Protein AF-A0A0G2EY72-F1 (afdb_monomer)

Structure (mmCIF, N/CA/C/O backbone):
data_AF-A0A0G2EY72-F1
#
_entry.id   AF-A0A0G2EY72-F1
#
loop_
_atom_site.group_PDB
_atom_site.id
_atom_site.type_symbol
_atom_site.label_atom_id
_atom_site.label_alt_id
_atom_site.label_comp_id
_atom_site.label_asym_id
_atom_site.label_entity_id
_atom_site.label_seq_id
_atom_site.pdbx_PDB_ins_code
_atom_site.Cartn_x
_atom_site.Cartn_y
_atom_site.Cartn_z
_atom_site.occupancy
_atom_site.B_iso_or_equiv
_atom_site.auth_seq_id
_atom_site.auth_comp_id
_atom_site.auth_asym_id
_atom_site.auth_atom_id
_atom_site.pdbx_PDB_model_num
ATOM 1 N N . MET A 1 1 ? 15.814 -4.184 -12.425 1.00 81.31 1 MET A N 1
ATOM 2 C CA . MET A 1 1 ? 16.917 -3.469 -13.112 1.00 81.31 1 MET A CA 1
ATOM 3 C C . MET A 1 1 ? 18.167 -4.325 -13.339 1.00 81.31 1 MET A C 1
ATOM 5 O O . MET A 1 1 ? 18.576 -4.456 -14.478 1.00 81.31 1 MET A O 1
ATOM 9 N N . PHE A 1 2 ? 18.786 -4.946 -12.325 1.00 88.25 2 PHE A N 1
ATOM 10 C CA . PHE A 1 2 ? 20.023 -5.729 -12.544 1.00 88.25 2 PHE A CA 1
ATOM 11 C C . PHE A 1 2 ? 19.869 -6.876 -13.563 1.00 88.25 2 PHE A C 1
ATOM 13 O O . PHE A 1 2 ? 20.738 -7.086 -14.402 1.00 88.25 2 PHE A O 1
ATOM 20 N N . ALA A 1 3 ? 18.739 -7.586 -13.531 1.00 87.56 3 ALA A N 1
ATOM 21 C CA . ALA A 1 3 ? 18.471 -8.685 -14.456 1.00 87.56 3 ALA A CA 1
ATOM 22 C C . ALA A 1 3 ? 18.381 -8.236 -15.927 1.00 87.56 3 ALA A C 1
ATOM 24 O O . ALA A 1 3 ? 18.939 -8.912 -16.786 1.00 87.56 3 ALA A O 1
ATOM 25 N N . SER A 1 4 ? 17.744 -7.092 -16.218 1.00 90.38 4 SER A N 1
ATOM 26 C CA . SER A 1 4 ? 17.651 -6.567 -17.587 1.00 90.38 4 SER A CA 1
ATOM 27 C C . SER A 1 4 ? 19.021 -6.139 -18.106 1.00 90.38 4 SER A C 1
ATOM 29 O O . SER A 1 4 ? 19.398 -6.526 -19.205 1.00 90.38 4 SER A O 1
ATOM 31 N N . LEU A 1 5 ? 19.816 -5.442 -17.287 1.00 89.62 5 LEU A N 1
ATOM 32 C CA . LEU A 1 5 ? 21.199 -5.095 -17.632 1.00 89.62 5 LEU A CA 1
ATOM 33 C C . LEU A 1 5 ? 22.051 -6.344 -17.887 1.00 89.62 5 LEU A C 1
ATOM 35 O O . LEU A 1 5 ? 22.758 -6.415 -18.886 1.00 89.62 5 LEU A O 1
ATOM 39 N N . SER A 1 6 ? 21.940 -7.356 -17.023 1.00 88.25 6 SER A N 1
ATOM 40 C CA . SER A 1 6 ? 22.655 -8.620 -17.206 1.00 88.25 6 SER A CA 1
ATOM 41 C C . SER A 1 6 ? 22.240 -9.338 -18.491 1.00 88.25 6 SER A C 1
ATOM 43 O O . SER A 1 6 ? 23.100 -9.919 -19.146 1.00 88.25 6 SER A O 1
ATOM 45 N N . TYR A 1 7 ? 20.955 -9.317 -18.851 1.00 89.81 7 TYR A N 1
ATOM 46 C CA . TYR A 1 7 ? 20.469 -9.931 -20.085 1.00 89.81 7 TYR A CA 1
ATOM 47 C C . TYR A 1 7 ? 21.020 -9.211 -21.322 1.00 89.81 7 TYR A C 1
ATOM 49 O O . TYR A 1 7 ? 21.558 -9.860 -22.216 1.00 89.81 7 TYR A O 1
ATOM 57 N N . LEU A 1 8 ? 20.984 -7.875 -21.340 1.00 89.00 8 LEU A N 1
ATOM 58 C CA . LEU A 1 8 ? 21.517 -7.075 -22.448 1.00 89.00 8 LEU A CA 1
ATOM 59 C C . LEU A 1 8 ? 23.013 -7.318 -22.671 1.00 89.00 8 LEU A C 1
ATOM 61 O O . LEU A 1 8 ? 23.433 -7.510 -23.808 1.00 89.00 8 LEU A O 1
ATOM 65 N N . THR A 1 9 ? 23.802 -7.366 -21.597 1.00 87.69 9 THR A N 1
ATOM 66 C CA . THR A 1 9 ? 25.249 -7.603 -21.683 1.00 87.69 9 THR A CA 1
ATOM 67 C C . THR A 1 9 ? 25.582 -9.015 -22.168 1.00 87.69 9 THR A C 1
ATOM 69 O O . THR A 1 9 ? 26.532 -9.201 -22.921 1.00 87.69 9 THR A O 1
ATOM 72 N N . SER A 1 10 ? 24.817 -10.029 -21.754 1.00 86.31 10 SER A N 1
ATOM 73 C CA . SER A 1 10 ? 25.112 -11.423 -22.112 1.00 86.31 10 SER A CA 1
ATOM 74 C C . SER A 1 10 ? 24.573 -11.843 -23.484 1.00 86.31 10 SER A C 1
ATOM 76 O O . SER A 1 10 ? 25.146 -12.755 -24.081 1.00 86.31 10 SER A O 1
ATOM 78 N N . HIS A 1 11 ? 23.513 -11.194 -23.982 1.00 85.56 11 HIS A N 1
ATOM 79 C CA . HIS A 1 11 ? 22.780 -11.625 -25.182 1.00 85.56 11 HIS A CA 1
ATOM 80 C C . HIS A 1 11 ? 22.850 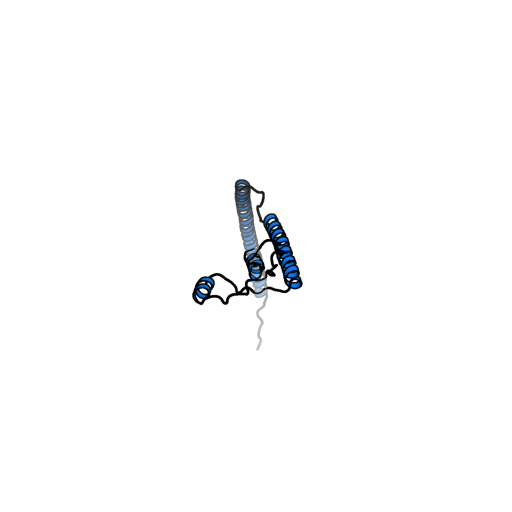-10.651 -26.370 1.00 85.56 11 HIS A C 1
ATOM 82 O O . HIS A 1 11 ? 22.246 -10.935 -27.406 1.00 85.56 11 HIS A O 1
ATOM 88 N N . HIS A 1 12 ? 23.588 -9.533 -26.277 1.00 80.44 12 HIS A N 1
ATOM 89 C CA . HIS A 1 12 ? 23.686 -8.594 -27.399 1.00 80.44 12 HIS A CA 1
ATOM 90 C C . HIS A 1 12 ? 24.275 -9.253 -28.658 1.00 80.44 12 HIS A C 1
ATOM 92 O O . HIS A 1 12 ? 25.232 -10.036 -28.601 1.00 80.44 12 HIS A O 1
ATOM 98 N N . THR A 1 13 ? 23.734 -8.905 -29.819 1.00 75.94 13 THR A N 1
ATOM 99 C CA . THR A 1 13 ? 24.305 -9.300 -31.108 1.00 75.94 13 THR A CA 1
ATOM 100 C C . THR A 1 13 ? 25.581 -8.506 -31.372 1.00 75.94 13 THR A C 1
ATOM 102 O O . THR A 1 13 ? 25.563 -7.277 -31.302 1.00 75.94 13 THR A O 1
ATOM 105 N N . TYR A 1 14 ? 26.678 -9.188 -31.702 1.00 70.88 14 TYR A N 1
ATOM 106 C CA . TYR A 1 14 ? 27.909 -8.533 -32.140 1.00 70.88 14 TYR A CA 1
ATOM 107 C C . TYR A 1 14 ? 27.664 -7.812 -33.472 1.00 70.88 14 TYR A C 1
ATOM 109 O O . TYR A 1 14 ? 27.405 -8.457 -34.489 1.00 70.88 14 TYR A O 1
ATOM 117 N N . LEU A 1 15 ? 27.729 -6.480 -33.462 1.00 69.19 15 LEU A N 1
ATOM 118 C CA . LEU A 1 15 ? 27.730 -5.673 -34.678 1.00 69.19 15 LEU A CA 1
ATOM 119 C C . LEU A 1 15 ? 29.192 -5.330 -34.996 1.00 69.19 15 LEU A C 1
ATOM 121 O O . LEU A 1 15 ? 29.800 -4.579 -34.227 1.00 69.19 15 LEU A O 1
ATOM 125 N N . PRO A 1 16 ? 29.791 -5.880 -36.068 1.00 69.25 16 PRO A N 1
ATOM 126 C CA . PRO A 1 16 ? 31.133 -5.472 -36.453 1.00 69.25 16 PRO A CA 1
ATOM 127 C C . PRO A 1 16 ? 31.124 -3.976 -36.806 1.00 69.25 16 PRO A C 1
ATOM 129 O O . PRO A 1 16 ? 30.149 -3.496 -37.397 1.00 69.25 16 PRO A O 1
ATOM 132 N N . PRO A 1 17 ? 32.181 -3.224 -36.453 1.00 72.75 17 PRO A N 1
ATOM 133 C CA . PRO A 1 17 ? 32.299 -1.837 -36.879 1.00 72.75 17 PRO A CA 1
ATOM 134 C C . PRO A 1 17 ? 32.275 -1.769 -38.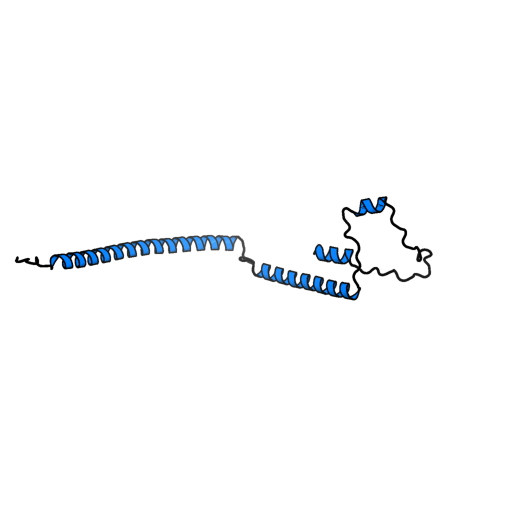411 1.00 72.75 17 PRO A C 1
ATOM 136 O O . PRO A 1 17 ? 32.773 -2.670 -39.090 1.00 72.75 17 PRO A O 1
ATOM 139 N N . ALA A 1 18 ? 31.682 -0.705 -38.959 1.00 73.00 18 ALA A N 1
ATOM 140 C CA . ALA A 1 18 ? 31.737 -0.463 -40.395 1.00 73.00 18 ALA A CA 1
ATOM 141 C C . ALA A 1 18 ? 33.213 -0.430 -40.836 1.00 73.00 18 ALA A C 1
ATOM 143 O O . ALA A 1 18 ? 34.013 0.223 -40.160 1.00 73.00 18 ALA A O 1
ATOM 144 N N . PRO A 1 19 ? 33.592 -1.128 -41.922 1.00 66.44 19 PRO A N 1
ATOM 145 C CA . PRO A 1 19 ? 34.976 -1.148 -42.367 1.00 66.44 19 PRO A CA 1
ATOM 146 C C . PRO A 1 19 ? 35.404 0.275 -42.726 1.00 66.44 19 PRO A C 1
ATOM 148 O O . PRO A 1 19 ? 34.861 0.890 -43.643 1.00 66.44 19 PRO A O 1
ATOM 151 N N . LEU A 1 20 ? 36.361 0.806 -41.968 1.00 65.12 20 LEU A N 1
ATOM 152 C CA . LEU A 1 20 ? 37.039 2.049 -42.298 1.00 65.12 20 LEU A CA 1
ATOM 153 C C . LEU A 1 20 ? 38.151 1.723 -43.299 1.00 65.12 20 LEU A C 1
ATOM 155 O O . LEU A 1 20 ? 38.954 0.820 -43.076 1.00 65.12 20 LEU A O 1
ATOM 159 N N . GLU A 1 21 ? 38.201 2.463 -44.406 1.00 65.50 21 GLU A N 1
ATOM 160 C CA . GLU A 1 21 ? 39.109 2.218 -45.540 1.00 65.50 21 GLU A CA 1
ATOM 161 C C . GLU A 1 21 ? 40.608 2.367 -45.187 1.00 65.50 21 GLU A C 1
ATOM 163 O O . GLU A 1 21 ? 41.474 2.002 -45.977 1.00 65.50 21 GLU A O 1
ATOM 168 N N . SER A 1 22 ? 40.933 2.853 -43.983 1.00 64.31 22 SER A N 1
ATOM 169 C CA . SER A 1 22 ? 42.300 3.118 -43.521 1.00 64.31 22 SER A CA 1
ATOM 170 C C . SER A 1 22 ? 42.866 2.133 -42.490 1.00 64.31 22 SER A C 1
ATOM 172 O O . SER A 1 22 ? 44.018 2.314 -42.095 1.00 64.31 22 SER A O 1
ATOM 174 N N . ASP A 1 23 ? 42.124 1.112 -42.047 1.00 61.44 23 ASP A N 1
ATOM 175 C CA . ASP A 1 23 ? 42.551 0.301 -40.896 1.00 61.44 23 ASP A CA 1
ATOM 176 C C . ASP A 1 23 ? 43.159 -1.063 -41.301 1.00 61.44 23 ASP A C 1
ATOM 178 O O . ASP A 1 23 ? 42.434 -1.980 -41.700 1.00 61.44 23 ASP A O 1
ATOM 182 N N . PRO A 1 24 ? 44.486 -1.273 -41.143 1.00 57.62 24 PRO A N 1
ATOM 183 C CA . PRO A 1 24 ? 45.167 -2.515 -41.534 1.00 57.62 24 PRO A CA 1
ATOM 184 C C . PRO A 1 24 ? 44.875 -3.724 -40.621 1.00 57.62 24 PRO A C 1
ATOM 186 O O . PRO A 1 24 ? 45.399 -4.809 -40.864 1.00 57.62 24 PRO A O 1
ATOM 189 N N . PHE A 1 25 ? 44.045 -3.569 -39.583 1.00 55.81 25 PHE A N 1
ATOM 190 C CA . PHE A 1 25 ? 43.761 -4.604 -38.576 1.00 55.81 25 PHE A CA 1
ATOM 191 C C . PHE A 1 25 ? 42.367 -5.245 -38.689 1.00 55.81 25 PHE A C 1
ATOM 193 O O . PHE A 1 25 ? 42.011 -6.080 -37.857 1.00 55.81 25 PHE A O 1
ATOM 200 N N . SER A 1 26 ? 41.579 -4.918 -39.720 1.00 52.47 26 SER A N 1
ATOM 201 C CA . SER A 1 26 ? 40.181 -5.375 -39.822 1.00 52.47 26 SER A C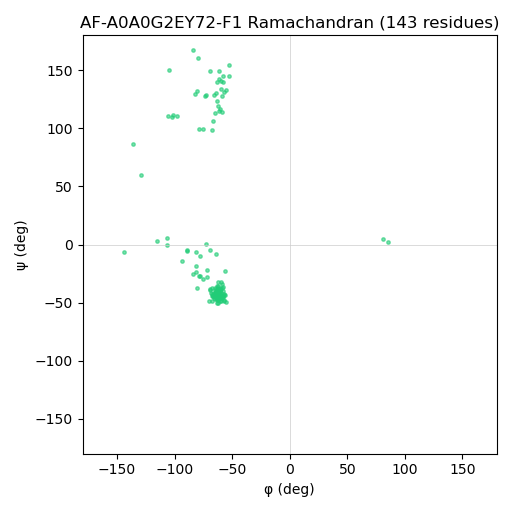A 1
ATOM 202 C C . SER A 1 26 ? 39.997 -6.888 -40.070 1.00 52.47 26 SER A C 1
ATOM 204 O O . SER A 1 26 ? 38.862 -7.362 -40.057 1.00 52.47 26 SER A O 1
ATOM 206 N N . TYR A 1 27 ? 41.070 -7.667 -40.262 1.00 50.38 27 TYR A N 1
ATOM 207 C CA . TYR A 1 27 ? 41.004 -9.118 -40.501 1.00 50.38 27 TYR A CA 1
ATOM 208 C C . TYR A 1 27 ? 41.936 -9.904 -39.574 1.00 50.38 27 TYR A C 1
ATOM 210 O O . TYR A 1 27 ? 42.826 -10.617 -40.034 1.00 50.38 27 TYR A O 1
ATOM 218 N N . THR A 1 28 ? 41.748 -9.802 -38.259 1.00 47.72 28 THR A N 1
ATOM 219 C CA . THR A 1 28 ? 42.393 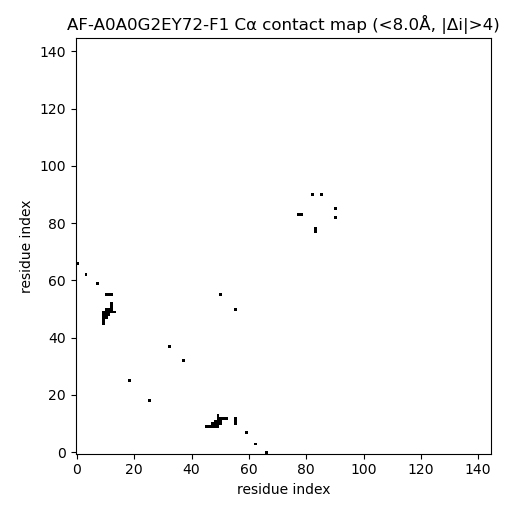-10.750 -37.337 1.00 47.72 28 THR A CA 1
ATOM 220 C C . THR A 1 28 ? 41.356 -11.787 -36.917 1.00 47.72 28 THR A C 1
ATOM 222 O O . THR A 1 28 ? 40.372 -11.458 -36.261 1.00 47.72 28 THR A O 1
ATOM 225 N N . GLN A 1 29 ? 41.545 -13.032 -37.367 1.00 51.88 29 GLN A N 1
ATOM 226 C CA . GLN A 1 29 ? 40.766 -14.198 -36.938 1.00 51.88 29 GLN A CA 1
ATOM 227 C C . GLN A 1 29 ? 40.742 -14.327 -35.404 1.00 51.88 29 GLN A C 1
ATOM 229 O O . GLN A 1 29 ? 41.697 -13.893 -34.754 1.00 51.88 29 GLN A O 1
ATOM 234 N N . PRO A 1 30 ? 39.711 -14.967 -34.819 1.00 45.62 30 PRO A N 1
ATOM 235 C CA . PRO A 1 30 ? 39.671 -15.221 -33.385 1.00 45.62 30 PRO A CA 1
ATOM 236 C C . PRO A 1 30 ? 40.887 -16.059 -32.969 1.00 45.62 30 PRO A C 1
ATOM 238 O O . PRO A 1 30 ? 41.034 -17.214 -33.373 1.00 45.62 30 PRO A O 1
ATOM 241 N N . GLN A 1 31 ? 41.780 -15.469 -32.174 1.00 49.41 31 GLN A N 1
ATOM 242 C CA . GLN A 1 31 ? 42.811 -16.219 -31.466 1.00 49.41 31 GLN A CA 1
ATOM 243 C C . GLN A 1 31 ? 42.128 -16.969 -30.317 1.00 49.41 31 GLN A C 1
ATOM 245 O O . GLN A 1 31 ? 41.369 -16.374 -29.553 1.00 49.41 31 GLN A O 1
ATOM 250 N N . ASN A 1 32 ? 42.354 -18.283 -30.223 1.00 55.62 32 ASN A N 1
ATOM 251 C CA . ASN A 1 32 ? 41.892 -19.073 -29.082 1.00 55.62 32 ASN A CA 1
ATOM 252 C C . ASN A 1 32 ? 42.468 -18.472 -27.788 1.00 55.62 32 ASN A C 1
ATOM 254 O O . ASN A 1 32 ? 43.680 -18.242 -27.744 1.00 55.62 32 ASN A O 1
ATOM 258 N N . PRO A 1 33 ? 41.642 -18.242 -26.751 1.00 51.03 33 PRO A N 1
ATOM 259 C CA . PRO A 1 33 ? 42.104 -17.628 -25.514 1.00 51.03 33 PRO A CA 1
ATOM 260 C C . PRO A 1 33 ? 43.150 -18.515 -24.834 1.00 51.03 33 PRO A C 1
ATOM 262 O O . PRO A 1 33 ? 43.029 -19.746 -24.806 1.00 51.03 33 PRO A O 1
ATOM 265 N N . THR A 1 34 ? 44.193 -17.893 -24.290 1.00 56.12 34 THR A N 1
ATOM 266 C CA . THR A 1 34 ? 45.200 -18.581 -23.481 1.00 56.12 34 THR A CA 1
ATOM 267 C C . THR A 1 34 ? 44.583 -19.032 -22.148 1.00 56.12 34 THR A C 1
ATOM 269 O O . THR A 1 34 ? 43.689 -18.365 -21.624 1.00 56.12 34 THR A O 1
ATOM 272 N N . PRO A 1 35 ? 45.048 -20.149 -21.550 1.00 56.66 35 PRO A N 1
ATOM 273 C CA . PRO A 1 35 ? 44.479 -20.681 -20.304 1.00 56.66 35 PRO A CA 1
ATOM 274 C C . PRO A 1 35 ? 44.460 -19.690 -19.126 1.00 56.66 35 PRO A C 1
ATOM 276 O O . PRO A 1 35 ? 43.654 -19.838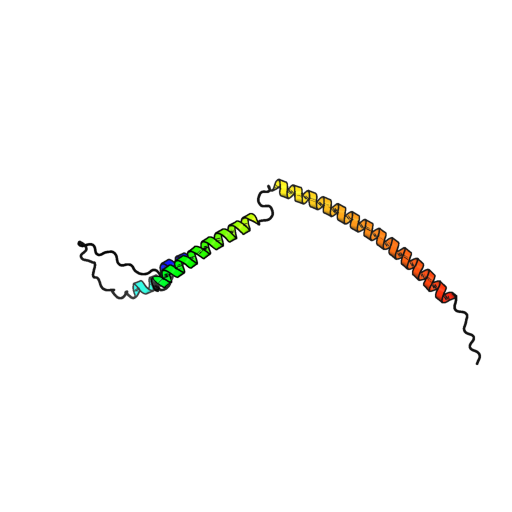 -18.211 1.00 56.66 35 PRO A O 1
ATOM 279 N N . GLU A 1 36 ? 45.321 -18.670 -19.157 1.00 56.19 36 GLU A N 1
ATOM 280 C CA . GLU A 1 36 ? 45.429 -17.632 -18.125 1.00 56.19 36 GLU A CA 1
ATOM 281 C C . GLU A 1 36 ? 44.280 -16.603 -18.176 1.00 56.19 36 GLU A C 1
ATOM 283 O O . GLU A 1 36 ? 43.864 -16.114 -17.127 1.00 56.19 36 GLU A O 1
ATOM 288 N N . GLU A 1 37 ? 43.693 -16.329 -19.349 1.00 54.66 37 GLU A N 1
ATOM 289 C CA . GLU A 1 37 ? 42.531 -15.427 -19.478 1.00 54.66 37 GLU A CA 1
ATOM 290 C C . GLU A 1 37 ? 41.212 -16.102 -19.067 1.00 54.66 37 GLU A C 1
ATOM 292 O O . GLU A 1 37 ? 40.291 -15.441 -18.584 1.00 54.66 37 GLU A O 1
ATOM 297 N N . ILE A 1 38 ? 41.130 -17.431 -19.190 1.00 54.66 38 ILE A N 1
ATOM 298 C CA . ILE A 1 38 ? 39.940 -18.220 -18.832 1.00 54.66 38 ILE A CA 1
ATOM 299 C C . ILE A 1 38 ? 39.734 -18.226 -17.307 1.00 54.66 38 ILE A C 1
ATOM 301 O O . ILE A 1 38 ? 38.609 -18.070 -16.836 1.00 54.66 38 ILE A O 1
ATOM 305 N N . ALA A 1 39 ? 40.820 -18.313 -16.531 1.00 51.53 39 ALA A N 1
ATOM 306 C CA . ALA A 1 39 ? 40.763 -18.366 -15.069 1.00 51.53 39 ALA A CA 1
ATOM 307 C C . ALA A 1 39 ? 40.380 -17.021 -14.413 1.00 51.53 39 ALA A C 1
ATOM 309 O O . ALA A 1 39 ? 39.788 -17.003 -13.334 1.00 51.53 39 ALA A O 1
ATOM 310 N N . ALA A 1 40 ? 40.682 -15.886 -15.054 1.00 49.44 40 ALA A N 1
ATOM 311 C CA . ALA A 1 40 ? 40.328 -14.556 -14.544 1.00 49.44 40 ALA A CA 1
ATOM 312 C C . ALA A 1 40 ? 38.867 -14.157 -14.849 1.00 49.44 40 ALA A C 1
ATOM 314 O O . ALA A 1 40 ? 38.285 -13.339 -14.135 1.00 49.44 40 ALA A O 1
ATOM 315 N N . ALA A 1 41 ? 38.256 -14.748 -15.880 1.00 52.28 41 ALA A N 1
ATOM 316 C CA . ALA A 1 41 ? 36.884 -14.468 -16.315 1.00 52.28 41 ALA A CA 1
ATOM 317 C C . ALA A 1 41 ? 35.800 -15.206 -15.497 1.00 52.28 41 ALA A C 1
ATOM 319 O O . ALA A 1 41 ? 34.630 -14.815 -15.503 1.00 52.28 41 ALA A O 1
ATOM 320 N N . GLU A 1 42 ? 36.176 -16.263 -14.776 1.00 48.84 42 GLU A N 1
ATOM 321 C CA . GLU A 1 42 ? 35.242 -17.258 -14.231 1.00 48.84 42 GLU A CA 1
ATOM 322 C C . GLU A 1 42 ? 34.481 -16.802 -12.966 1.00 48.84 42 GLU A C 1
ATOM 324 O O . GLU A 1 42 ? 33.508 -17.432 -12.561 1.00 48.84 42 GLU A O 1
ATOM 329 N N . THR A 1 43 ? 34.857 -15.670 -12.355 1.00 50.53 43 THR A N 1
ATOM 330 C CA . THR A 1 43 ? 34.187 -15.147 -11.143 1.00 50.53 43 THR A CA 1
ATOM 331 C C . THR A 1 43 ? 33.072 -14.123 -11.427 1.00 50.53 43 THR A C 1
ATOM 333 O O . THR A 1 43 ? 32.248 -13.867 -10.549 1.00 50.53 43 THR A O 1
ATOM 336 N N . THR A 1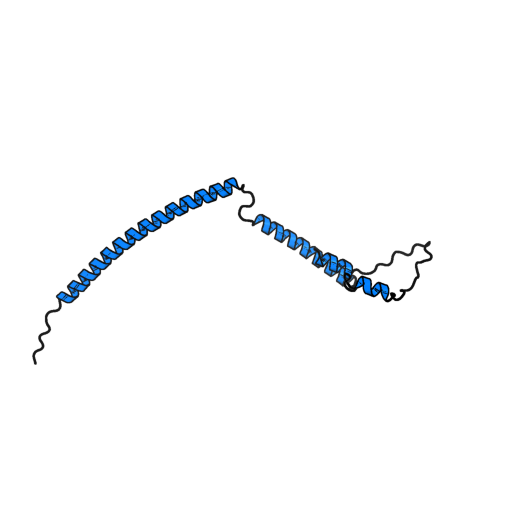 44 ? 32.958 -13.564 -12.640 1.00 56.00 44 THR A N 1
ATOM 337 C CA . THR A 1 44 ? 31.976 -12.486 -12.917 1.00 56.00 44 THR A CA 1
ATOM 338 C C . THR A 1 44 ? 31.314 -12.495 -14.295 1.00 56.00 44 THR A C 1
ATOM 340 O O . THR A 1 44 ? 30.377 -11.720 -14.501 1.00 56.00 44 THR A O 1
ATOM 343 N N . LEU A 1 45 ? 31.713 -13.357 -15.233 1.00 54.72 45 LEU A N 1
ATOM 344 C CA . LEU A 1 45 ? 31.154 -13.343 -16.587 1.00 54.72 45 LEU A CA 1
ATOM 345 C C . LEU A 1 45 ? 30.193 -14.512 -16.806 1.00 54.72 45 LEU A C 1
ATOM 347 O O . LEU A 1 45 ? 30.584 -15.672 -16.901 1.00 54.72 45 LEU A O 1
ATOM 351 N N . ARG A 1 46 ? 28.899 -14.190 -16.924 1.00 59.53 46 ARG A N 1
ATOM 352 C CA . ARG A 1 46 ? 27.945 -15.108 -17.556 1.00 59.53 46 ARG A CA 1
ATOM 353 C C . ARG A 1 46 ? 28.436 -15.401 -18.981 1.00 59.53 46 ARG A C 1
ATOM 355 O O . ARG A 1 46 ? 28.887 -14.466 -19.646 1.00 59.53 46 ARG A O 1
ATOM 362 N N . PRO A 1 47 ? 28.336 -16.651 -19.462 1.00 71.38 47 PRO A N 1
ATOM 363 C CA . PRO A 1 47 ? 28.810 -17.005 -20.793 1.00 71.38 47 PRO A CA 1
ATOM 364 C C . PRO A 1 47 ? 28.090 -16.157 -21.845 1.00 71.38 47 PRO A C 1
ATOM 366 O O . PRO A 1 47 ? 26.859 -16.085 -21.849 1.00 71.38 47 PRO A O 1
ATOM 369 N N . TYR A 1 48 ? 28.864 -15.505 -22.715 1.00 75.31 48 TYR A N 1
ATOM 370 C CA . TYR A 1 48 ? 28.339 -14.730 -23.834 1.00 75.31 48 TYR A CA 1
ATOM 371 C C . TYR A 1 48 ? 27.547 -15.657 -24.762 1.00 75.31 48 TYR A C 1
ATOM 373 O O . TYR A 1 48 ? 28.096 -16.613 -25.314 1.00 75.31 48 TYR A O 1
ATOM 381 N N . ARG A 1 49 ? 26.244 -15.402 -24.897 1.00 79.69 49 ARG A N 1
ATOM 382 C CA . ARG A 1 49 ? 25.329 -16.226 -25.688 1.00 79.69 49 ARG A CA 1
ATOM 383 C C . ARG A 1 49 ? 24.428 -15.303 -26.505 1.00 79.69 49 ARG A C 1
ATOM 385 O O . ARG A 1 49 ? 23.354 -14.951 -26.030 1.00 79.69 49 ARG A O 1
ATOM 392 N N . PRO A 1 50 ? 24.858 -14.881 -27.704 1.00 82.81 50 PRO A N 1
ATOM 393 C CA . PRO A 1 50 ? 24.059 -13.983 -28.522 1.00 82.81 50 PRO A CA 1
ATOM 394 C C . PRO A 1 50 ? 22.758 -14.669 -28.943 1.00 82.81 50 PRO A C 1
ATOM 396 O O . PRO A 1 50 ? 22.771 -15.795 -29.447 1.00 82.81 50 PRO A O 1
ATOM 399 N N . ASP A 1 51 ? 21.644 -13.971 -28.745 1.00 85.69 51 ASP A N 1
ATOM 400 C CA . ASP A 1 51 ? 20.351 -14.381 -29.284 1.00 85.69 51 ASP A CA 1
ATOM 401 C C . ASP A 1 51 ? 20.215 -13.898 -30.738 1.00 85.69 51 ASP A C 1
ATOM 403 O O . ASP A 1 51 ? 20.999 -13.078 -31.226 1.00 85.69 51 ASP A O 1
ATOM 407 N N . SER A 1 52 ? 19.210 -14.403 -31.460 1.00 89.38 52 SER A N 1
ATOM 408 C CA . SER A 1 52 ? 18.884 -13.854 -32.781 1.00 89.38 52 SER A CA 1
ATOM 409 C C . SER A 1 52 ? 18.467 -12.376 -32.651 1.00 89.38 52 SER A C 1
ATOM 411 O O . SER A 1 52 ? 17.882 -12.006 -31.628 1.00 89.38 52 SER A O 1
ATOM 413 N N . PRO A 1 53 ? 18.716 -11.519 -33.659 1.00 87.88 53 PRO A N 1
ATOM 414 C CA . PRO A 1 53 ? 18.375 -10.096 -33.574 1.00 87.88 53 PRO A CA 1
ATOM 415 C C . PRO A 1 53 ? 16.876 -9.858 -33.339 1.00 87.88 53 PRO A C 1
ATOM 417 O O . PRO A 1 53 ? 16.507 -8.936 -32.617 1.00 87.88 53 PRO A O 1
ATOM 420 N N . GLU A 1 54 ? 16.016 -10.713 -33.896 1.00 90.00 54 GLU A N 1
ATOM 421 C CA . GLU A 1 54 ? 14.565 -10.657 -33.694 1.00 90.00 54 GLU A CA 1
ATOM 422 C C . GLU A 1 54 ? 14.184 -10.995 -32.247 1.00 90.00 54 GLU A C 1
ATOM 424 O O . GLU A 1 54 ? 13.457 -10.242 -31.600 1.00 90.00 54 GLU A O 1
ATOM 429 N N . THR A 1 55 ? 14.727 -12.091 -31.708 1.00 90.19 55 THR A N 1
ATOM 430 C CA . THR A 1 55 ? 14.480 -12.507 -30.320 1.00 90.19 55 THR A CA 1
ATOM 431 C C . THR A 1 55 ? 15.001 -11.469 -29.333 1.00 90.19 55 THR A C 1
ATOM 433 O O . THR A 1 55 ? 14.304 -11.118 -28.388 1.00 90.19 55 THR A O 1
ATOM 436 N N . PHE A 1 56 ? 16.198 -10.932 -29.570 1.00 91.12 56 PHE A N 1
ATOM 437 C CA . PHE A 1 56 ? 16.796 -9.924 -28.705 1.00 91.12 56 PHE A CA 1
ATOM 438 C C . PHE A 1 56 ? 15.971 -8.631 -28.683 1.00 91.12 56 PHE A C 1
ATOM 440 O O . PHE A 1 56 ? 15.722 -8.087 -27.608 1.00 91.12 56 PHE A O 1
ATOM 447 N N . ALA A 1 57 ? 15.490 -8.166 -29.841 1.00 91.25 57 ALA A N 1
ATOM 448 C CA . ALA A 1 57 ? 14.616 -6.996 -29.928 1.00 91.25 57 ALA A CA 1
ATOM 449 C C . ALA A 1 57 ? 13.261 -7.222 -29.230 1.00 91.25 57 ALA A C 1
ATOM 451 O O . ALA A 1 57 ? 12.779 -6.335 -28.524 1.00 91.25 57 ALA A O 1
ATOM 452 N N . ALA A 1 58 ? 12.667 -8.412 -29.371 1.00 94.12 58 ALA A N 1
ATOM 453 C CA . ALA A 1 58 ? 11.433 -8.771 -28.672 1.00 94.12 58 ALA A CA 1
ATOM 454 C C . ALA A 1 58 ? 11.626 -8.782 -27.144 1.00 94.12 58 ALA A C 1
ATOM 456 O O . ALA A 1 58 ? 10.862 -8.139 -26.423 1.00 94.12 58 ALA A O 1
ATOM 457 N N . SER A 1 59 ? 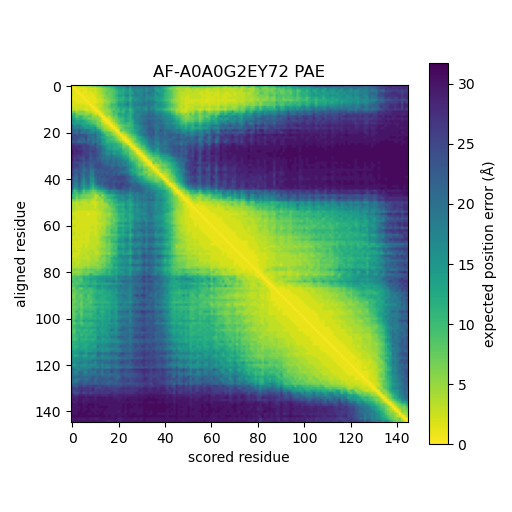12.692 -9.425 -26.657 1.00 91.56 59 SER A N 1
ATOM 458 C CA . SER A 1 59 ? 13.038 -9.456 -25.231 1.00 91.56 59 SER A CA 1
ATOM 459 C C . SER A 1 59 ? 13.337 -8.063 -24.675 1.00 91.56 59 SER A C 1
ATOM 461 O O . SER A 1 59 ? 12.940 -7.747 -23.558 1.00 91.56 59 SER A O 1
ATOM 463 N N . GLN A 1 60 ? 14.010 -7.193 -25.436 1.00 92.62 60 GLN A N 1
ATOM 464 C CA . GLN A 1 60 ? 14.221 -5.797 -25.036 1.00 92.62 60 GLN A CA 1
ATOM 465 C C . GLN A 1 60 ? 12.904 -5.066 -24.796 1.00 92.62 60 GLN A C 1
ATOM 467 O O . GLN A 1 60 ? 12.771 -4.338 -23.812 1.00 92.62 60 GLN A O 1
ATOM 472 N N . TRP A 1 61 ? 11.938 -5.262 -25.691 1.00 95.25 61 TRP A N 1
ATOM 473 C CA . TRP A 1 61 ? 10.637 -4.622 -25.587 1.00 95.25 61 TRP A CA 1
ATOM 474 C C . TRP A 1 61 ? 9.834 -5.154 -24.397 1.00 95.25 61 TRP A C 1
ATOM 476 O O . TRP A 1 61 ? 9.263 -4.364 -23.648 1.00 95.25 61 TRP A O 1
ATOM 486 N N . GLU A 1 62 ? 9.857 -6.469 -24.163 1.00 95.25 62 GLU A N 1
ATOM 487 C CA . GLU A 1 62 ? 9.240 -7.085 -22.983 1.00 95.25 62 GLU A CA 1
ATOM 488 C C . GLU A 1 62 ? 9.850 -6.547 -21.682 1.00 95.25 62 GLU A C 1
ATOM 490 O O . GLU A 1 62 ? 9.121 -6.105 -20.794 1.00 95.25 62 GLU A O 1
ATOM 495 N N . LEU A 1 63 ? 11.184 -6.507 -21.593 1.00 95.12 63 LEU A N 1
ATOM 496 C CA . LEU A 1 63 ? 11.897 -5.981 -20.428 1.00 95.12 63 LEU A CA 1
ATOM 497 C C . LEU A 1 63 ? 11.595 -4.496 -20.193 1.00 95.12 63 LEU A C 1
ATOM 499 O O . LEU A 1 63 ? 11.423 -4.080 -19.049 1.00 95.12 63 LEU A O 1
ATOM 503 N N . ALA A 1 64 ? 11.524 -3.691 -21.255 1.00 95.50 64 ALA A N 1
ATOM 504 C CA . ALA A 1 64 ? 11.171 -2.278 -21.151 1.00 95.50 64 ALA A CA 1
ATOM 505 C C . ALA A 1 64 ? 9.722 -2.090 -20.677 1.00 95.50 64 ALA A C 1
ATOM 507 O O . ALA A 1 64 ? 9.465 -1.259 -19.806 1.00 95.50 64 ALA A O 1
ATOM 508 N N . ASN A 1 65 ? 8.786 -2.879 -21.208 1.00 96.19 65 ASN A N 1
ATOM 509 C CA . ASN A 1 65 ? 7.387 -2.826 -20.804 1.00 96.19 65 ASN A CA 1
ATOM 510 C C . ASN A 1 65 ? 7.203 -3.256 -19.342 1.00 96.19 65 ASN A C 1
ATOM 512 O O . ASN A 1 65 ? 6.492 -2.583 -18.601 1.00 96.19 65 ASN A O 1
ATOM 516 N N . ASP A 1 66 ? 7.882 -4.319 -18.894 1.00 95.94 66 ASP A N 1
ATOM 517 C CA . ASP A 1 66 ? 7.851 -4.724 -17.484 1.00 95.94 66 ASP A CA 1
ATOM 518 C C . ASP A 1 66 ? 8.368 -3.604 -16.577 1.00 95.94 66 ASP A C 1
ATOM 520 O O . ASP A 1 66 ? 7.709 -3.270 -15.599 1.00 95.94 66 ASP A O 1
ATOM 524 N N . LEU A 1 67 ? 9.479 -2.944 -16.927 1.00 95.88 67 LEU A N 1
ATOM 525 C CA . LEU A 1 67 ? 9.971 -1.804 -16.146 1.00 95.88 67 LEU A CA 1
ATOM 526 C C . LEU A 1 67 ? 8.921 -0.694 -16.033 1.00 95.88 67 LEU A C 1
ATOM 528 O O . LEU A 1 67 ? 8.637 -0.249 -14.926 1.00 95.88 67 LEU A O 1
ATOM 532 N N . VAL A 1 68 ? 8.297 -0.290 -17.140 1.00 96.69 68 VAL A N 1
ATOM 533 C CA . VAL A 1 68 ? 7.253 0.748 -17.127 1.00 96.69 68 VAL A CA 1
ATOM 534 C C . VAL A 1 68 ? 6.052 0.323 -16.280 1.00 96.69 68 VAL A C 1
ATOM 536 O O . VAL A 1 68 ? 5.569 1.096 -15.453 1.00 96.69 68 VAL A O 1
ATOM 539 N N . LEU A 1 69 ? 5.581 -0.914 -16.440 1.00 97.06 69 LEU A N 1
ATOM 540 C CA . LEU A 1 69 ? 4.468 -1.442 -15.652 1.00 97.06 69 LEU A CA 1
ATOM 541 C C . LEU A 1 69 ? 4.811 -1.512 -14.162 1.00 97.06 69 LEU A C 1
ATOM 543 O O . LEU A 1 69 ? 3.951 -1.249 -13.321 1.00 97.06 69 LEU A O 1
ATOM 547 N N . LYS A 1 70 ? 6.055 -1.850 -13.817 1.00 96.50 70 LYS A N 1
ATOM 548 C CA . LYS A 1 70 ? 6.526 -1.888 -12.431 1.00 96.50 70 LYS A CA 1
ATOM 549 C C . LYS A 1 70 ? 6.636 -0.496 -11.825 1.00 96.50 70 LYS A C 1
ATOM 551 O O . LYS A 1 70 ? 6.245 -0.342 -10.674 1.00 96.50 70 LYS A O 1
ATOM 556 N N . GLU A 1 71 ? 7.075 0.506 -12.581 1.00 96.12 71 GLU A N 1
ATOM 557 C CA . GLU A 1 71 ? 7.057 1.902 -12.124 1.00 96.12 71 GLU A CA 1
ATOM 558 C C . GLU A 1 71 ? 5.625 2.373 -11.838 1.00 96.12 71 GLU A C 1
ATOM 560 O O . GLU A 1 71 ? 5.357 2.908 -10.764 1.00 96.12 71 GLU A O 1
ATOM 565 N N . LEU A 1 72 ? 4.666 2.072 -12.723 1.00 97.25 72 LEU A N 1
ATOM 566 C CA . LEU A 1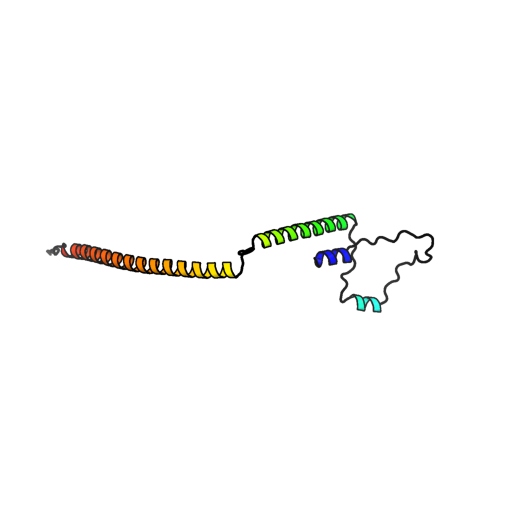 72 ? 3.252 2.381 -12.473 1.00 97.25 72 LEU A CA 1
ATOM 567 C C . LEU A 1 72 ? 2.716 1.671 -11.221 1.00 97.25 72 LEU A C 1
ATOM 569 O O . LEU A 1 72 ? 2.037 2.288 -10.403 1.00 97.25 72 LEU A O 1
ATOM 573 N N . GLN A 1 73 ? 3.058 0.393 -11.025 1.00 96.69 73 GLN A N 1
ATOM 574 C CA . GLN A 1 73 ? 2.691 -0.338 -9.806 1.00 96.69 73 GLN A CA 1
ATOM 575 C C . GLN A 1 73 ? 3.281 0.315 -8.550 1.00 96.69 73 GLN A C 1
ATOM 577 O O . GLN A 1 73 ? 2.603 0.392 -7.527 1.00 96.69 73 GLN A O 1
ATOM 582 N N . ILE A 1 74 ? 4.528 0.788 -8.612 1.00 96.81 74 ILE A N 1
ATOM 583 C CA . ILE A 1 74 ? 5.168 1.504 -7.505 1.00 96.81 74 ILE A CA 1
ATOM 584 C C . ILE A 1 74 ? 4.439 2.821 -7.230 1.00 96.81 74 ILE A C 1
ATOM 586 O O . ILE A 1 74 ? 4.137 3.105 -6.073 1.00 96.81 74 ILE A O 1
ATOM 590 N N . GLU A 1 75 ? 4.097 3.600 -8.256 1.00 95.81 75 GLU A N 1
ATOM 591 C CA . GLU A 1 75 ? 3.331 4.835 -8.074 1.00 95.81 75 GLU A CA 1
ATOM 592 C C . GLU A 1 75 ? 1.971 4.591 -7.420 1.00 95.81 75 GLU A C 1
ATOM 594 O O . GLU A 1 75 ? 1.572 5.335 -6.521 1.00 95.81 75 GLU A O 1
ATOM 599 N N . ASP A 1 76 ? 1.257 3.558 -7.859 1.00 96.12 76 ASP A N 1
ATOM 600 C CA . ASP A 1 76 ? -0.043 3.204 -7.296 1.00 96.12 76 ASP A CA 1
ATOM 601 C C . ASP A 1 76 ? 0.088 2.765 -5.835 1.00 96.12 76 ASP A C 1
ATOM 603 O O . ASP A 1 76 ? -0.716 3.168 -4.991 1.00 96.12 76 ASP A O 1
ATOM 607 N N . LEU A 1 77 ? 1.144 2.016 -5.499 1.00 96.50 77 LEU A N 1
ATOM 608 C CA . LEU A 1 77 ? 1.455 1.668 -4.114 1.00 96.50 77 LEU A CA 1
ATOM 609 C C . LEU A 1 77 ? 1.774 2.907 -3.275 1.00 96.50 77 LEU A C 1
ATOM 611 O O . LEU A 1 77 ? 1.263 3.012 -2.163 1.00 96.50 77 LEU A O 1
ATOM 615 N N . ILE A 1 78 ? 2.556 3.857 -3.799 1.00 94.12 78 ILE A N 1
ATOM 616 C CA . ILE A 1 78 ? 2.876 5.120 -3.117 1.00 94.12 78 ILE A CA 1
ATOM 617 C C . ILE A 1 78 ? 1.599 5.925 -2.851 1.00 94.12 78 ILE A C 1
ATOM 619 O O . ILE A 1 78 ? 1.387 6.380 -1.726 1.00 94.12 78 ILE A O 1
ATOM 623 N N . LYS A 1 79 ? 0.719 6.062 -3.852 1.00 92.94 79 LYS A N 1
ATOM 624 C CA . LYS A 1 79 ? -0.588 6.735 -3.714 1.00 92.94 79 LYS A CA 1
ATOM 625 C C . LYS A 1 79 ? -1.489 6.020 -2.700 1.00 92.94 79 LYS A C 1
ATOM 627 O O . LYS A 1 79 ? -2.276 6.668 -2.015 1.00 92.94 79 LYS A O 1
ATOM 632 N N . GLY A 1 80 ? -1.368 4.697 -2.600 1.00 92.06 80 GLY A N 1
ATOM 633 C CA . GLY A 1 80 ? -2.111 3.857 -1.664 1.00 92.06 80 GLY A CA 1
ATOM 634 C C . GLY A 1 80 ? -1.557 3.811 -0.236 1.00 92.06 80 GLY A C 1
ATOM 635 O O . GLY A 1 80 ? -2.203 3.208 0.624 1.00 92.06 80 GLY A O 1
ATOM 636 N N . LEU A 1 81 ? -0.394 4.413 0.053 1.00 93.12 81 LEU A N 1
ATOM 637 C CA . LEU A 1 81 ? 0.191 4.359 1.394 1.00 93.12 81 LEU A CA 1
ATOM 638 C C . LEU A 1 81 ? -0.723 5.058 2.420 1.00 93.12 81 LEU A C 1
ATOM 640 O O . LEU A 1 81 ? -1.038 6.244 2.277 1.00 93.12 81 LEU A O 1
ATOM 644 N N . PRO A 1 82 ? -1.149 4.362 3.491 1.00 88.81 82 PRO A N 1
ATOM 645 C CA . PRO A 1 82 ? -2.008 4.962 4.499 1.00 88.81 82 PRO A CA 1
ATOM 646 C C . PRO A 1 82 ? -1.249 6.065 5.240 1.00 88.81 82 PRO A C 1
ATOM 648 O O . PRO A 1 82 ? -0.155 5.847 5.750 1.00 88.81 82 PRO A O 1
ATOM 651 N N . GLY A 1 83 ? -1.852 7.251 5.318 1.00 86.19 83 GLY A N 1
ATOM 652 C CA . GLY A 1 83 ? -1.226 8.412 5.956 1.00 86.19 83 GLY A CA 1
ATOM 653 C C . GLY A 1 83 ? -0.308 9.225 5.039 1.00 86.19 83 GLY A C 1
ATOM 654 O O . GLY A 1 83 ? 0.232 10.228 5.497 1.00 86.19 83 GLY A O 1
ATOM 655 N N . VAL A 1 84 ? -0.174 8.871 3.752 1.00 86.44 84 VAL A N 1
ATOM 656 C CA . VAL A 1 84 ? 0.528 9.726 2.784 1.00 86.44 84 VAL A CA 1
ATOM 657 C C . VAL A 1 84 ? -0.153 11.099 2.693 1.00 86.44 84 VAL A C 1
ATOM 659 O O . VAL A 1 84 ? -1.380 11.198 2.643 1.00 86.44 84 VAL A O 1
ATOM 662 N N . GLY A 1 85 ? 0.643 12.170 2.722 1.00 86.50 85 GLY A N 1
ATOM 663 C CA . GLY A 1 85 ? 0.150 13.551 2.675 1.00 86.50 85 GLY A CA 1
ATOM 664 C C . GLY A 1 85 ? -0.349 14.128 4.006 1.00 86.50 85 GLY A C 1
ATOM 665 O O . GLY A 1 85 ? -0.844 15.251 4.003 1.00 86.50 85 GLY A O 1
ATOM 666 N N . ARG A 1 86 ? -0.220 13.404 5.127 1.00 90.06 86 ARG A N 1
ATOM 667 C CA . ARG A 1 86 ? -0.457 13.938 6.480 1.00 90.06 86 ARG A CA 1
ATOM 668 C C . ARG A 1 86 ? 0.854 14.184 7.208 1.00 90.06 86 ARG A C 1
ATOM 670 O O . ARG A 1 86 ? 1.837 13.486 6.965 1.00 90.06 86 ARG A O 1
ATOM 677 N N . THR A 1 87 ? 0.859 15.161 8.106 1.00 94.25 87 THR A N 1
ATOM 678 C CA . THR A 1 87 ? 2.009 15.393 8.987 1.00 94.25 87 THR A CA 1
ATOM 679 C C . THR A 1 87 ? 1.999 14.414 10.162 1.00 94.25 87 THR A C 1
ATOM 681 O O . THR A 1 87 ? 0.968 13.832 10.508 1.00 94.25 87 THR A O 1
ATOM 684 N N . GLU A 1 88 ? 3.157 14.234 10.797 1.00 92.69 88 GLU A N 1
ATOM 685 C CA . GLU A 1 88 ? 3.280 13.404 12.000 1.00 92.69 88 GLU A CA 1
ATOM 686 C C . GLU A 1 88 ? 2.405 13.938 13.144 1.00 92.69 88 GLU A C 1
ATOM 688 O O . GLU A 1 88 ? 1.723 13.163 13.810 1.00 92.69 88 GLU A O 1
ATOM 693 N N . GLU A 1 89 ? 2.336 15.262 13.307 1.00 94.31 89 GLU A N 1
ATOM 694 C CA . GLU A 1 89 ? 1.503 15.911 14.325 1.00 94.31 89 GLU A CA 1
ATOM 695 C C . GLU A 1 89 ? 0.009 15.620 14.119 1.00 94.31 89 GLU A C 1
ATOM 697 O O . GLU A 1 89 ? -0.693 15.269 15.068 1.00 94.31 89 GLU A O 1
ATOM 702 N N . GLU A 1 90 ? -0.489 15.713 12.882 1.00 93.38 90 GLU A N 1
ATOM 703 C CA . GLU A 1 90 ? -1.878 15.366 12.552 1.00 93.38 90 GLU A CA 1
ATOM 704 C C . GLU A 1 90 ? -2.164 13.881 12.808 1.00 93.38 90 GLU A C 1
ATOM 706 O O . GLU A 1 90 ? -3.239 13.511 13.293 1.00 93.38 90 GLU A O 1
ATOM 711 N N . GLN A 1 91 ? -1.203 13.010 12.490 1.00 94.12 91 GLN A N 1
ATOM 712 C CA . GLN A 1 91 ? -1.321 11.578 12.737 1.00 94.12 91 GLN A CA 1
ATOM 713 C C . GLN A 1 91 ? -1.354 11.273 14.240 1.00 94.12 91 GLN A C 1
ATOM 715 O O . GLN A 1 91 ? -2.178 10.471 14.684 1.00 94.12 91 GLN A O 1
ATOM 720 N N . GLU A 1 92 ? -0.516 11.940 15.029 1.00 95.00 92 GLU A N 1
ATOM 721 C CA . GLU A 1 92 ? -0.466 11.794 16.481 1.00 95.00 92 GLU A CA 1
ATOM 722 C C . GLU A 1 92 ? -1.741 12.318 17.156 1.00 95.00 92 GLU A C 1
ATOM 724 O O . GLU A 1 92 ? -2.315 11.644 18.016 1.00 95.00 92 GLU A O 1
ATOM 729 N N . GLN A 1 93 ? -2.233 13.489 16.744 1.00 95.56 93 GLN A N 1
ATOM 730 C CA . GLN A 1 93 ? -3.499 14.039 17.234 1.00 95.56 93 GLN A CA 1
ATOM 731 C C . GLN A 1 93 ? -4.651 13.071 16.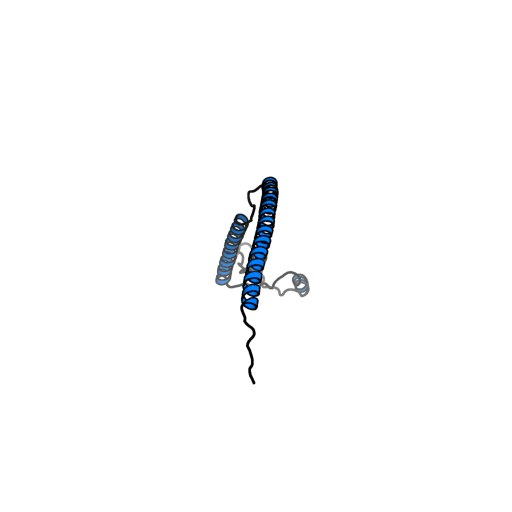968 1.00 95.56 93 GLN A C 1
ATOM 733 O O . GLN A 1 93 ? -5.414 12.752 17.882 1.00 95.56 93 GLN A O 1
ATOM 738 N N . ARG A 1 94 ? -4.712 12.503 15.760 1.00 94.38 94 ARG A N 1
ATOM 739 C CA . ARG A 1 94 ? -5.730 11.510 15.411 1.00 94.38 94 ARG A CA 1
ATOM 740 C C . ARG A 1 94 ? -5.631 10.234 16.245 1.00 94.38 94 ARG A C 1
ATOM 742 O O . ARG A 1 94 ? -6.660 9.655 16.586 1.00 94.38 94 ARG A O 1
ATOM 749 N N . ILE A 1 95 ? -4.425 9.790 16.601 1.00 95.88 95 ILE A N 1
ATOM 750 C CA . ILE A 1 95 ? -4.244 8.658 17.523 1.00 95.88 95 ILE A CA 1
ATOM 751 C C . ILE A 1 95 ? -4.833 9.001 18.896 1.00 95.88 95 ILE A C 1
ATOM 753 O O . ILE A 1 95 ? -5.614 8.220 19.437 1.00 95.88 95 ILE A O 1
ATOM 757 N N . ARG A 1 96 ? -4.529 10.186 19.436 1.00 96.94 96 ARG A N 1
ATOM 758 C CA . ARG A 1 96 ? -5.032 10.629 20.749 1.00 96.94 96 ARG A CA 1
ATOM 759 C C . ARG A 1 96 ? -6.558 10.752 20.777 1.00 96.94 96 ARG A C 1
ATOM 761 O O . ARG A 1 96 ? -7.187 10.389 21.772 1.00 96.94 96 ARG A O 1
ATOM 768 N N . GLU A 1 97 ? -7.159 11.236 19.695 1.00 97.06 97 GLU A N 1
ATOM 769 C CA . GLU A 1 97 ? -8.616 11.296 19.532 1.00 97.06 97 GLU A CA 1
ATOM 770 C C . GLU A 1 97 ? -9.237 9.897 19.517 1.00 97.06 97 GLU A C 1
ATOM 772 O O . GLU A 1 97 ? -10.139 9.615 20.310 1.00 97.06 97 GLU A O 1
ATOM 777 N N . LEU A 1 98 ? -8.701 8.990 18.695 1.00 97.06 98 LEU A N 1
ATOM 778 C CA . LEU A 1 98 ? -9.173 7.606 18.616 1.00 97.06 98 LEU A CA 1
ATOM 779 C C . LEU A 1 98 ? -9.044 6.876 19.957 1.00 97.06 98 LEU A C 1
ATOM 781 O O . LEU A 1 98 ? -9.939 6.126 20.340 1.00 97.06 98 LEU A O 1
ATOM 785 N N . GLU A 1 99 ? -7.972 7.108 20.715 1.00 97.38 99 GLU A N 1
ATOM 786 C CA . GLU A 1 99 ? -7.823 6.556 22.064 1.00 97.38 99 GLU A CA 1
ATOM 787 C C . GLU A 1 99 ? -8.900 7.049 23.035 1.00 97.38 99 GLU A C 1
ATOM 789 O O . GLU A 1 99 ? -9.322 6.308 23.932 1.00 97.38 99 GLU A O 1
ATOM 794 N N . LYS A 1 100 ? -9.321 8.308 22.904 1.00 97.25 100 LYS A N 1
ATOM 795 C CA . LYS A 1 100 ? -10.388 8.878 23.726 1.00 97.25 100 LYS A CA 1
ATOM 796 C C . LYS A 1 100 ? -11.733 8.258 23.354 1.00 97.25 100 LYS A C 1
ATOM 798 O O . LYS A 1 100 ? -12.433 7.771 24.241 1.00 97.25 100 LYS A O 1
ATOM 803 N N . GLU A 1 101 ? -12.049 8.198 22.063 1.00 96.88 101 GLU A N 1
ATOM 804 C CA . GLU A 1 101 ? -13.265 7.547 21.562 1.00 96.88 101 GLU A CA 1
ATOM 805 C C . GLU A 1 101 ? -13.330 6.076 21.993 1.00 96.88 101 GLU A C 1
ATOM 807 O O . GLU A 1 101 ? -14.360 5.606 22.483 1.00 96.88 101 GLU A O 1
ATOM 812 N N . LEU A 1 102 ? -12.209 5.353 21.899 1.00 97.81 102 LEU A N 1
ATOM 813 C CA . LEU A 1 102 ? -12.115 3.960 22.326 1.00 97.81 102 LEU A CA 1
ATOM 814 C C . LEU A 1 102 ? -12.453 3.809 23.815 1.00 97.81 102 LEU A C 1
ATOM 816 O O . LEU A 1 102 ? -13.247 2.940 24.184 1.00 97.81 102 LEU A O 1
ATOM 820 N N . ARG A 1 103 ? -11.899 4.675 24.674 1.00 96.94 103 ARG A N 1
ATOM 821 C CA . ARG A 1 103 ? -12.196 4.675 26.116 1.00 96.94 103 ARG A CA 1
ATOM 822 C C . ARG A 1 103 ? -13.680 4.905 26.388 1.00 96.94 103 ARG A C 1
ATOM 824 O O . ARG A 1 103 ? -14.273 4.178 27.188 1.00 96.94 103 ARG A O 1
ATOM 831 N N . GLU A 1 104 ? -14.297 5.864 25.708 1.00 97.62 104 GLU A N 1
ATOM 832 C CA . GLU A 1 104 ? -15.723 6.165 25.862 1.00 97.62 104 GLU A CA 1
ATOM 833 C C . GLU A 1 104 ? -16.605 4.979 25.439 1.00 97.62 104 GLU A C 1
ATOM 835 O O . GLU A 1 104 ? -17.496 4.555 26.188 1.00 97.62 104 GLU A O 1
ATOM 840 N N . VAL A 1 105 ? -16.323 4.379 24.279 1.00 97.44 105 VAL A N 1
ATOM 841 C CA . VAL A 1 105 ? -17.038 3.196 23.776 1.00 97.44 105 VAL A CA 1
ATOM 842 C C . VAL A 1 105 ? -16.872 2.007 24.727 1.00 97.44 105 VAL A C 1
ATOM 844 O O . VAL A 1 105 ? -17.836 1.285 25.012 1.00 97.44 105 VAL A O 1
ATOM 847 N N . GLU A 1 106 ? -15.680 1.802 25.286 1.00 96.94 106 GLU A N 1
ATOM 848 C CA . GLU A 1 106 ? -15.448 0.753 26.276 1.00 96.94 106 GLU A CA 1
ATOM 849 C C . GLU A 1 106 ? -16.238 0.963 27.570 1.00 96.94 106 GLU A C 1
ATOM 851 O O . GLU A 1 106 ? -16.785 0.001 28.127 1.00 96.94 106 GLU A O 1
ATOM 856 N N . GLU A 1 107 ? -16.325 2.195 28.067 1.00 97.44 107 GLU A N 1
ATOM 857 C CA . GLU A 1 107 ? -17.144 2.509 29.236 1.00 97.44 107 GLU A CA 1
ATOM 858 C C . GLU A 1 107 ? -18.623 2.234 28.982 1.00 97.44 107 GLU A C 1
ATOM 860 O O . GLU A 1 107 ? -19.296 1.619 29.820 1.00 97.44 107 GLU A O 1
ATOM 865 N N . GLN A 1 108 ? -19.131 2.638 27.817 1.00 97.00 108 GLN A N 1
ATOM 866 C CA . GLN A 1 108 ? -20.502 2.347 27.410 1.00 97.00 108 GLN A CA 1
ATOM 867 C C . GLN A 1 108 ? -20.738 0.836 27.335 1.00 97.00 108 GLN A C 1
ATOM 869 O O . GLN A 1 108 ? -21.697 0.327 27.925 1.00 97.00 108 GLN A O 1
ATOM 874 N N . ARG A 1 109 ? -19.816 0.085 26.720 1.00 97.19 109 ARG A N 1
ATOM 875 C CA . ARG A 1 109 ? -19.856 -1.385 26.672 1.00 97.19 109 ARG A CA 1
ATOM 876 C C . ARG A 1 109 ? -19.888 -1.992 28.076 1.00 97.19 109 ARG A C 1
ATOM 878 O O . ARG A 1 109 ? -20.668 -2.915 28.325 1.00 97.19 109 ARG A O 1
ATOM 885 N N . LYS A 1 110 ? -19.085 -1.482 29.018 1.00 97.19 110 LYS A N 1
ATOM 886 C CA . LYS A 1 110 ? -19.075 -1.929 30.425 1.00 97.19 110 LYS A CA 1
ATOM 887 C C . LYS A 1 110 ? -20.409 -1.632 31.120 1.00 97.19 110 LYS A C 1
ATOM 889 O O . LYS A 1 110 ? -20.934 -2.513 31.805 1.00 97.19 110 LYS A O 1
ATOM 894 N N . LYS A 1 111 ? -20.984 -0.439 30.933 1.00 97.31 111 LYS A N 1
ATOM 895 C CA . LYS A 1 111 ? -22.295 -0.048 31.491 1.00 97.31 111 LYS A CA 1
ATOM 896 C C . LYS A 1 111 ? -23.414 -0.944 30.952 1.00 97.31 111 LYS A C 1
ATOM 898 O O . LYS A 1 111 ? -24.116 -1.575 31.743 1.00 97.31 111 LYS A O 1
ATOM 903 N N . LYS A 1 112 ? -23.488 -1.129 29.631 1.00 96.44 112 LYS A N 1
ATOM 904 C CA . LYS A 1 112 ? -24.460 -2.024 28.984 1.00 96.44 112 LYS A CA 1
ATOM 905 C C . LYS A 1 112 ? -24.323 -3.471 29.447 1.00 96.44 112 LYS A C 1
ATOM 907 O O . LYS A 1 112 ? -25.319 -4.102 29.782 1.00 96.44 112 LYS A O 1
ATOM 912 N N . ARG A 1 113 ? -23.099 -3.992 29.590 1.00 96.12 113 ARG A N 1
ATOM 913 C CA . ARG A 1 113 ? -22.882 -5.336 30.160 1.00 96.12 113 ARG A CA 1
ATOM 914 C C . ARG A 1 113 ? -23.406 -5.463 31.591 1.00 96.12 113 ARG A C 1
ATOM 916 O O . ARG A 1 113 ? -23.935 -6.515 31.946 1.00 96.12 113 ARG A O 1
ATOM 923 N N . LYS A 1 114 ? -23.278 -4.423 32.422 1.00 96.88 114 LYS A N 1
ATOM 924 C CA . LYS A 1 114 ? -23.850 -4.418 33.780 1.00 96.88 114 LYS A CA 1
ATOM 925 C C . LYS A 1 114 ? -25.381 -4.426 33.742 1.00 96.88 114 LYS A C 1
ATOM 927 O O . LYS A 1 114 ? -25.984 -5.175 34.505 1.00 96.88 114 LYS A O 1
ATOM 932 N N . GLU A 1 115 ? -25.997 -3.635 32.867 1.00 96.44 115 GLU A N 1
ATOM 933 C CA . GLU A 1 115 ? -27.456 -3.617 32.669 1.00 96.44 115 GLU A CA 1
ATOM 934 C C . GLU A 1 115 ? -27.977 -4.983 32.219 1.00 96.44 115 GLU A C 1
ATOM 936 O O . GLU A 1 115 ? -28.878 -5.529 32.854 1.00 96.44 115 GLU A O 1
ATOM 941 N N . VAL A 1 116 ? -27.341 -5.586 31.211 1.00 96.62 116 VAL A N 1
ATOM 942 C CA . VAL A 1 116 ? -27.679 -6.930 30.724 1.00 96.62 116 VAL A CA 1
ATOM 943 C C . VAL A 1 116 ? -27.592 -7.954 31.852 1.00 96.62 116 VAL A C 1
ATOM 945 O O . VAL A 1 116 ? -28.547 -8.686 32.079 1.00 96.62 116 VAL A O 1
ATOM 948 N N . ARG A 1 117 ? -26.507 -7.966 32.640 1.00 95.81 117 ARG A N 1
ATOM 949 C CA . ARG A 1 117 ? -26.385 -8.883 33.790 1.00 95.81 117 ARG A CA 1
ATOM 950 C C . ARG A 1 117 ? -27.500 -8.696 34.821 1.00 95.81 117 ARG A C 1
ATOM 952 O O . ARG A 1 117 ? -27.949 -9.675 35.406 1.00 95.81 117 ARG A O 1
ATOM 959 N N . LYS A 1 118 ? -27.938 -7.458 35.072 1.00 96.19 118 LYS A N 1
ATOM 960 C CA . LYS A 1 118 ? -29.063 -7.186 35.983 1.00 96.19 118 LYS A CA 1
ATOM 961 C C . LYS A 1 118 ? -30.379 -7.710 35.412 1.00 96.19 118 LYS A C 1
ATOM 963 O O . LYS A 1 118 ? -31.159 -8.286 36.160 1.00 96.19 118 LYS A O 1
ATOM 968 N N . LEU A 1 119 ? -30.623 -7.509 34.118 1.00 95.44 119 LEU A N 1
ATOM 969 C CA . LEU A 1 119 ? -31.826 -7.994 33.441 1.00 95.44 119 LEU A CA 1
ATOM 970 C C . LEU A 1 119 ? -31.873 -9.522 33.411 1.00 95.44 119 LEU A C 1
ATOM 972 O O . LEU A 1 119 ? -32.894 -10.084 33.784 1.00 95.44 119 LEU A O 1
ATOM 976 N N . VAL A 1 120 ? -30.757 -10.181 33.086 1.00 96.00 120 VAL A N 1
ATOM 977 C CA . VAL A 1 120 ? -30.636 -11.648 33.129 1.00 96.00 120 VAL A CA 1
ATOM 978 C C . VAL A 1 120 ? -30.992 -12.175 34.517 1.00 96.00 120 VAL A C 1
ATOM 980 O O . VAL A 1 120 ? -31.885 -12.998 34.629 1.00 96.00 120 VAL A O 1
ATOM 983 N N . LYS A 1 121 ? -30.424 -11.608 35.592 1.00 95.62 121 LYS A N 1
ATOM 984 C CA . LYS A 1 121 ? -30.774 -12.011 36.968 1.00 95.62 121 LYS A CA 1
ATOM 985 C C . LYS A 1 121 ? -32.261 -11.849 37.299 1.00 95.62 121 LYS A C 1
ATOM 987 O O . LYS A 1 121 ? -32.805 -12.652 38.049 1.00 95.62 121 LYS A O 1
ATOM 992 N N . LYS A 1 122 ? -32.913 -10.797 36.789 1.00 94.75 122 LYS A N 1
ATOM 993 C CA . LYS A 1 122 ? -34.358 -10.590 36.985 1.00 94.75 122 LYS A CA 1
ATOM 994 C C . LYS A 1 122 ? -35.169 -11.653 36.248 1.00 94.75 122 LYS A C 1
ATOM 996 O O . LYS A 1 122 ? -36.107 -12.189 36.825 1.00 94.75 122 LYS A O 1
ATOM 1001 N N . VAL A 1 123 ? -34.800 -11.955 35.003 1.00 94.56 123 VAL A N 1
ATOM 1002 C CA . VAL A 1 123 ? -35.438 -13.013 34.211 1.00 94.56 123 VAL A CA 1
ATOM 1003 C C . VAL A 1 123 ? -35.235 -14.371 34.883 1.00 94.56 123 VAL A C 1
ATOM 1005 O O . VAL A 1 123 ? -36.217 -15.072 35.094 1.00 94.56 123 VAL A O 1
ATOM 1008 N N . ASP A 1 124 ? -34.015 -14.694 35.318 1.00 93.94 124 ASP A N 1
ATOM 1009 C CA . ASP A 1 124 ? -33.709 -15.932 36.043 1.00 93.94 124 ASP A CA 1
ATOM 1010 C C . ASP A 1 124 ? -34.573 -16.076 37.303 1.00 93.94 124 ASP A C 1
ATOM 1012 O O . ASP A 1 124 ? -35.129 -17.142 37.550 1.00 93.94 124 ASP A O 1
ATOM 1016 N N . ALA A 1 125 ? -34.747 -15.002 38.082 1.00 92.62 125 ALA A N 1
ATOM 1017 C CA . ALA A 1 125 ? -35.594 -15.025 39.274 1.00 92.62 125 ALA A CA 1
ATOM 1018 C C . ALA A 1 125 ? -37.065 -15.336 38.946 1.00 92.62 125 ALA A C 1
ATOM 1020 O O . ALA A 1 125 ? -37.677 -16.163 39.620 1.00 92.62 125 ALA A O 1
ATOM 1021 N N . VAL A 1 126 ? -37.619 -14.720 37.894 1.00 93.88 126 VAL A N 1
ATOM 1022 C CA . VAL A 1 126 ? -38.996 -14.987 37.439 1.00 93.88 126 VAL A CA 1
ATOM 1023 C C . VAL A 1 126 ? -39.134 -16.424 36.935 1.00 93.88 126 VAL A C 1
ATOM 1025 O O . VAL A 1 126 ? -40.088 -17.110 37.295 1.00 93.88 126 VAL A O 1
ATOM 1028 N N . VAL A 1 127 ? -38.172 -16.911 36.147 1.00 92.31 127 VAL A N 1
ATOM 1029 C CA . VAL A 1 127 ? -38.161 -18.295 35.646 1.00 92.31 127 VAL A CA 1
ATOM 1030 C C . VAL A 1 127 ? -38.123 -19.293 36.807 1.00 92.31 127 VAL A C 1
ATOM 1032 O O . VAL A 1 127 ? -38.905 -20.243 36.816 1.00 92.31 127 VAL A O 1
ATOM 1035 N N . MET A 1 128 ? -37.282 -19.056 37.818 1.00 90.12 128 MET A N 1
ATOM 1036 C CA . MET A 1 128 ? -37.201 -19.901 39.014 1.00 90.12 128 MET A CA 1
ATOM 1037 C C . MET A 1 128 ? -38.488 -19.865 39.849 1.00 90.12 128 MET A C 1
ATOM 1039 O O . MET A 1 128 ? -38.905 -20.899 40.370 1.00 90.12 128 MET A O 1
ATOM 1043 N N . GLU A 1 129 ? -39.150 -18.710 39.966 1.00 88.69 129 GLU A N 1
ATOM 1044 C CA . GLU A 1 129 ? -40.438 -18.607 40.660 1.00 88.69 129 GLU A CA 1
ATOM 1045 C C . GLU A 1 129 ? -41.536 -19.401 39.938 1.00 88.69 129 GLU A C 1
ATOM 1047 O O . GLU A 1 129 ? -42.260 -20.172 40.575 1.00 88.69 129 GLU A O 1
ATOM 1052 N N . VAL A 1 130 ? -41.645 -19.250 38.614 1.00 86.00 130 VAL A N 1
ATOM 1053 C CA . VAL A 1 130 ? -42.631 -19.968 37.793 1.00 86.00 130 VAL A CA 1
ATOM 1054 C C . VAL A 1 130 ? -42.372 -21.475 37.836 1.00 86.00 130 VAL A C 1
ATOM 1056 O O . VAL A 1 130 ? -43.302 -22.245 38.086 1.00 86.00 130 VAL A O 1
ATOM 1059 N N . ALA A 1 131 ? -41.115 -21.905 37.697 1.00 82.75 131 ALA A N 1
ATOM 1060 C CA . ALA A 1 131 ? -40.730 -23.310 37.833 1.00 82.75 131 ALA A CA 1
ATOM 1061 C C . ALA A 1 131 ? -41.044 -23.858 39.241 1.00 82.75 131 ALA A C 1
ATOM 1063 O O . ALA A 1 131 ? -41.616 -24.938 39.382 1.00 82.75 131 ALA A O 1
ATOM 1064 N N . GLY A 1 132 ? -40.757 -23.090 40.297 1.00 72.44 132 GLY A N 1
ATOM 1065 C CA . GLY A 1 132 ? -41.035 -23.471 41.685 1.00 72.44 132 GLY A CA 1
ATOM 1066 C C . GLY A 1 132 ? -42.521 -23.454 42.078 1.00 72.44 132 GLY A C 1
ATOM 1067 O O . GLY A 1 132 ? -42.902 -24.111 43.052 1.00 72.44 132 GLY A O 1
ATOM 1068 N N . LYS A 1 133 ? -43.375 -22.714 41.358 1.00 62.31 133 LYS A N 1
ATOM 1069 C CA . LYS A 1 133 ? -44.845 -22.765 41.488 1.00 62.31 133 LYS A CA 1
ATOM 1070 C C . LYS A 1 133 ? -45.443 -23.947 40.724 1.00 62.31 133 LYS A C 1
ATOM 1072 O O . LYS A 1 133 ? -46.338 -24.594 41.259 1.00 62.31 133 LYS A O 1
ATOM 1077 N N . GLY A 1 134 ? -44.902 -24.292 39.552 1.00 54.38 134 GLY A N 1
ATOM 1078 C CA . GLY A 1 134 ? -45.304 -25.488 38.799 1.00 54.38 134 GLY A CA 1
ATOM 1079 C C . GLY A 1 134 ? -45.100 -26.796 39.576 1.00 54.38 134 GLY A C 1
ATOM 1080 O O . GLY A 1 134 ? -45.913 -27.707 39.468 1.00 54.38 134 GLY A O 1
ATOM 1081 N N . ILE A 1 135 ? -44.076 -26.863 40.434 1.00 55.69 135 ILE A N 1
ATOM 1082 C CA . ILE A 1 135 ? -43.787 -28.046 41.267 1.00 55.69 135 ILE A CA 1
ATOM 1083 C C . ILE A 1 135 ? -44.704 -28.133 42.505 1.00 55.69 135 ILE A C 1
ATOM 1085 O O . ILE A 1 135 ? -44.995 -29.226 42.983 1.00 55.69 135 ILE A O 1
ATOM 1089 N N . ARG A 1 136 ? -45.211 -27.003 43.022 1.00 52.22 136 ARG A N 1
ATOM 1090 C CA . ARG A 1 136 ? -46.055 -26.960 44.237 1.00 52.22 136 ARG A CA 1
ATOM 1091 C C . ARG A 1 136 ? -47.560 -27.116 43.982 1.00 52.22 136 ARG A C 1
ATOM 1093 O O . ARG A 1 136 ? -48.316 -27.218 44.941 1.00 52.22 136 ARG A O 1
ATOM 1100 N N . GLY A 1 137 ? -47.992 -27.162 42.719 1.00 48.56 137 GLY A N 1
ATOM 1101 C CA . GLY A 1 137 ? -49.380 -27.453 42.328 1.00 48.56 137 GLY A CA 1
ATOM 1102 C C . GLY A 1 137 ? -49.695 -28.941 42.118 1.00 48.56 137 GLY A C 1
ATOM 1103 O O . GLY A 1 137 ? -50.847 -29.286 41.869 1.00 48.56 137 GLY A O 1
ATOM 1104 N N . GLY A 1 138 ? -48.698 -29.830 42.203 1.00 46.22 138 GLY A N 1
ATOM 1105 C CA . GLY A 1 138 ? -48.894 -31.274 42.083 1.00 46.22 138 GLY A CA 1
ATOM 1106 C C . GLY A 1 138 ? -49.432 -31.871 43.381 1.00 46.22 138 GLY A C 1
ATOM 1107 O O . GLY A 1 138 ? -48.671 -32.110 44.316 1.00 46.22 138 GLY A O 1
ATOM 1108 N N . ALA A 1 139 ? -50.744 -32.103 43.442 1.00 54.59 139 ALA A N 1
ATOM 1109 C CA . ALA A 1 139 ? -51.381 -32.876 44.506 1.00 54.59 139 ALA A CA 1
ATOM 1110 C C . ALA A 1 139 ? -50.700 -34.255 44.678 1.00 54.59 139 ALA A C 1
ATOM 1112 O O . ALA A 1 139 ? -50.277 -34.850 43.681 1.00 54.59 139 ALA A O 1
ATOM 1113 N N . PRO A 1 140 ? -50.600 -34.798 45.909 1.00 48.94 140 PRO A N 1
ATOM 1114 C CA . PRO A 1 140 ? -50.033 -36.123 46.122 1.00 48.94 140 PRO A CA 1
ATOM 1115 C C . PRO A 1 140 ? -50.894 -37.172 45.413 1.00 48.94 140 PRO A C 1
ATOM 1117 O O . PRO A 1 140 ? -52.080 -37.331 45.706 1.00 48.94 140 PRO A O 1
ATOM 1120 N N . VAL A 1 141 ? -50.289 -37.891 44.467 1.00 58.69 141 VAL A N 1
ATOM 1121 C CA . VAL A 1 141 ? -50.924 -39.020 43.787 1.00 58.69 141 VAL A CA 1
ATOM 1122 C C . VAL A 1 141 ? -51.133 -40.126 44.822 1.00 58.69 141 VAL A C 1
ATOM 1124 O O . VAL A 1 141 ? -50.190 -40.764 45.286 1.00 58.69 141 VAL A O 1
ATOM 1127 N N . SER A 1 142 ? -52.388 -40.306 45.228 1.00 49.50 142 SER A N 1
ATOM 1128 C CA . SER A 1 142 ? -52.845 -41.401 46.080 1.00 49.50 142 SER A CA 1
ATOM 1129 C C . SER A 1 142 ? -52.731 -42.721 45.311 1.00 49.50 142 SER A C 1
ATOM 1131 O O . SER A 1 142 ? -53.597 -43.056 44.503 1.00 49.50 142 SER A O 1
ATOM 1133 N N . CYS A 1 143 ? -51.660 -43.478 45.551 1.00 47.66 143 CYS A N 1
ATOM 1134 C CA . CYS A 1 143 ? -51.584 -44.887 45.169 1.00 47.66 143 CYS A CA 1
ATOM 1135 C C . CYS A 1 143 ? -52.430 -45.713 46.148 1.00 47.66 143 CYS A C 1
ATOM 1137 O O . CYS A 1 143 ? -51.981 -46.041 47.250 1.00 47.66 143 CYS A O 1
ATOM 1139 N N . LYS A 1 144 ? -53.658 -46.063 45.751 1.00 42.88 144 LYS A N 1
ATOM 1140 C CA . LYS A 1 144 ? -54.379 -47.193 46.349 1.00 42.88 144 LYS A CA 1
ATOM 1141 C C . LYS A 1 144 ? -53.877 -48.497 45.719 1.00 42.88 144 LYS A C 1
ATOM 1143 O O . LYS A 1 144 ? -53.721 -48.568 44.504 1.00 42.88 144 LYS A O 1
ATOM 1148 N N . ARG A 1 145 ? -53.579 -49.457 46.602 1.00 43.62 145 ARG A N 1
ATOM 1149 C CA . ARG A 1 145 ? -53.210 -50.852 46.314 1.00 43.62 145 ARG A CA 1
ATOM 1150 C C . ARG A 1 145 ? -54.337 -51.607 45.632 1.00 43.62 145 ARG A C 1
ATOM 1152 O O . ARG A 1 145 ? -55.503 -51.293 45.967 1.00 43.62 145 ARG A O 1
#

Mean predicted aligned error: 15.44 Å

InterPro domains:
  IPR021384 Mediator complex, subunit Med21 [PF11221] (1-131)
  IPR021384 Mediator complex, subunit Med21 [PTHR13381] (1-131)
  IPR037212 Mediator complex, subunit Med7/Med21-like [SSF140718] (1-130)

Solvent-accessible surface area (backbone atoms only — not comparable to full-atom values): 8919 Å² total; per-residue (Å²): 110,70,66,58,54,53,48,53,72,29,27,52,66,88,74,78,76,79,86,59,97,84,56,95,69,85,82,71,75,88,74,81,81,57,78,73,62,57,68,71,42,71,86,79,59,72,77,79,51,61,46,56,72,66,58,44,54,51,50,50,50,52,52,51,50,49,52,54,52,48,51,52,51,49,51,52,49,58,74,63,40,86,66,68,95,58,53,71,66,60,53,51,52,50,50,56,50,52,54,50,53,50,52,52,54,49,51,51,52,53,52,51,52,52,52,50,54,52,50,50,54,52,51,51,50,52,53,52,49,55,54,59,48,63,64,70,69,63,72,85,83,81,82,78,132

Sequence (145 aa):
MFASLSYLTSHHTYLPPAPLESDPFSYTQPQNPTPEEIAAAETTLRPYRPDSPETFAASQWELANDLVLKELQIEDLIKGLPGVGRTEEEQEQRIRELEKELREVEEQRKKKRKEVRKLVKKVDAVVMEVAGKGIRGGAPVSCKR

Organism: Phaeomoniella chlamydospora (NCBI:txid158046)

pLDDT: mean 80.61, std 18.17, range [42.88, 97.81]

Foldseek 3Di:
DVVLVLCCVQAPDDDQPDDDPPDPPSDDDDDDDDPVVVVVCPPDDDHRDHDDPVVSVVVNVVVVVVVVVVVVVVVVVQVVDPQPPHDPVVVVVVVVVVVVVVVVVVVVVVVVVVVVVVVVVVVVVVVVVVVVVVVVPDDPDDDDD

Radius of gyration: 42.49 Å; Cα contacts (8 Å, |Δi|>4): 30; chains: 1; bounding box: 100×67×92 Å

Secondary structure (DSSP, 8-state):
-HHHHHHHHHH----PPP--TT-TTTT---PPPPHHHHHHHTTT-PPP-PPPHHHHHHHHHHHHHHHHHHHHHHHHHHHT-TTTT--HHHHHHHHHHHHHHHHHHHHHHHHHHHHHHHHHHHHHHHHHHHHHHHHHT--------